Protein AF-A0A068VJS5-F1 (afdb_monomer_lite)

pLDDT: mean 71.8, std 18.39, range [28.33, 92.75]

InterPro domains:
  IPR001841 Zinc finger, RING-type [PS50089] (33-82)
  IPR001841 Zinc finger, RING-type [SM00184] (33-81)
  IPR013083 Zinc finger, RING/FYVE/PHD-type [G3DSA:3.30.40.10] (12-99)
  IPR018957 Zinc finger, C3HC4 RING-type [PF00097] (33-81)
  IPR033326 E3 ubiquitin-protein ligase BAH1 [PTHR46764] (15-91)

Radius of gyration: 15.08 Å; chains: 1; bounding box: 37×42×37 Å

Organism: Coffea canephora (NCBI:txid49390)

Foldseek 3Di:
DDDDPPDAWDWDDDVPAIWIDGPHDIDGDPCQAPVVSHRAQQWKAFPVRHIHHQCVLCVQLVHHVVCGLCPRDQCRADPPPRDGNRRNPIDRPPGPVVSVVVVD

Sequence (104 aa):
MLPALFNGCSLIFKDEKPSLSCDSVKLELDLTCSMCLDTAFDPVSLTCGHIFCYMRACKAGSVTIVDGLKAASPKEKCPLCREVNTWESSLSSPSYQSVLLLVM

Structure (mmCIF, N/CA/C/O backbone):
data_AF-A0A068VJS5-F1
#
_entry.id   AF-A0A068VJS5-F1
#
loop_
_atom_site.group_PDB
_atom_site.id
_atom_site.type_symbol
_atom_site.label_atom_id
_atom_site.label_alt_id
_atom_site.label_comp_id
_atom_site.label_asym_id
_atom_site.label_entity_id
_atom_site.label_seq_id
_atom_site.pdbx_PDB_ins_code
_atom_site.Cartn_x
_atom_site.Cartn_y
_atom_site.Cartn_z
_atom_site.occupancy
_atom_site.B_iso_or_equiv
_atom_site.auth_seq_id
_atom_site.auth_comp_id
_atom_site.auth_asym_id
_atom_site.auth_atom_id
_atom_site.pdbx_PDB_model_num
ATOM 1 N N . MET A 1 1 ? 7.366 -16.360 22.398 1.00 33.97 1 MET A N 1
ATOM 2 C CA . MET A 1 1 ? 7.921 -15.236 21.617 1.00 33.97 1 MET A CA 1
ATOM 3 C C . MET A 1 1 ? 8.604 -15.862 20.411 1.00 33.97 1 MET A C 1
ATOM 5 O O . MET A 1 1 ? 9.682 -16.415 20.567 1.00 33.97 1 MET A O 1
ATOM 9 N N . LEU A 1 2 ? 7.890 -15.987 19.288 1.00 28.33 2 LEU A N 1
ATOM 10 C CA . LEU A 1 2 ? 8.388 -16.706 18.109 1.00 28.33 2 LEU A CA 1
ATOM 11 C C . LEU A 1 2 ? 9.407 -15.819 17.368 1.00 28.33 2 LEU A C 1
ATOM 13 O O . LEU A 1 2 ? 9.083 -14.655 17.122 1.00 28.33 2 LEU A O 1
ATOM 17 N N . PRO A 1 3 ? 10.617 -16.318 17.052 1.00 35.69 3 PRO A N 1
ATOM 18 C CA . PRO A 1 3 ? 11.610 -15.564 16.299 1.00 35.69 3 PRO A CA 1
ATOM 19 C C . PRO A 1 3 ? 11.153 -15.392 14.850 1.00 35.69 3 PRO A C 1
ATOM 21 O O . PRO A 1 3 ? 10.442 -16.238 14.308 1.00 35.69 3 PRO A O 1
ATOM 24 N N . ALA A 1 4 ? 11.579 -14.291 14.236 1.00 39.72 4 ALA A N 1
ATOM 25 C CA . ALA A 1 4 ? 11.379 -13.994 12.828 1.00 39.72 4 ALA A CA 1
ATOM 26 C C . ALA A 1 4 ? 11.758 -15.200 11.949 1.00 39.72 4 ALA A C 1
ATOM 28 O O . ALA A 1 4 ? 12.904 -15.649 11.947 1.00 39.72 4 ALA A O 1
ATOM 29 N N . LEU A 1 5 ? 10.787 -15.725 11.204 1.00 44.72 5 LEU A N 1
ATOM 30 C CA . LEU A 1 5 ? 11.021 -16.748 10.192 1.00 44.72 5 LEU A CA 1
ATOM 31 C C . LEU A 1 5 ? 11.698 -16.104 8.979 1.00 44.72 5 LEU A C 1
ATOM 33 O O . LEU A 1 5 ? 11.028 -15.676 8.051 1.00 44.72 5 LEU A O 1
ATOM 37 N N . PHE A 1 6 ? 13.025 -16.051 8.991 1.00 50.34 6 PHE A N 1
ATOM 38 C CA . PHE A 1 6 ? 13.842 -16.025 7.777 1.00 50.34 6 PHE A CA 1
ATOM 39 C C . PHE A 1 6 ? 15.073 -16.900 8.018 1.00 50.34 6 PHE A C 1
ATOM 41 O O . PHE A 1 6 ? 16.192 -16.427 8.161 1.00 50.34 6 PHE A O 1
ATOM 48 N N . ASN A 1 7 ? 14.847 -18.208 8.130 1.00 54.00 7 ASN A N 1
ATOM 49 C CA . ASN A 1 7 ? 15.905 -19.201 8.284 1.00 54.00 7 ASN A CA 1
ATOM 50 C C . ASN A 1 7 ? 15.608 -20.344 7.300 1.00 54.00 7 ASN A C 1
ATOM 52 O O . ASN A 1 7 ? 14.906 -21.282 7.654 1.00 54.00 7 ASN A O 1
ATOM 56 N N . GLY A 1 8 ? 16.069 -20.210 6.050 1.00 57.69 8 GLY A N 1
ATOM 57 C CA . GLY A 1 8 ? 15.965 -21.261 5.018 1.00 57.69 8 GLY A CA 1
ATOM 58 C C . GLY A 1 8 ? 15.008 -20.987 3.852 1.00 57.69 8 GLY A C 1
ATOM 59 O O . GLY A 1 8 ? 14.925 -21.793 2.929 1.00 57.69 8 GLY A O 1
ATOM 60 N N . CYS A 1 9 ? 14.306 -19.852 3.846 1.00 65.06 9 CYS A N 1
ATOM 61 C CA . CYS A 1 9 ? 13.318 -19.576 2.811 1.00 65.06 9 CYS A CA 1
ATOM 62 C C . CYS A 1 9 ? 13.879 -18.700 1.674 1.00 65.06 9 CYS A C 1
ATOM 64 O O . CYS A 1 9 ? 14.363 -17.597 1.921 1.00 65.06 9 CYS A O 1
ATOM 66 N N . SER A 1 10 ? 13.775 -19.160 0.425 1.00 63.03 10 SER A N 1
ATOM 67 C CA . SER A 1 10 ? 14.183 -18.419 -0.775 1.00 63.03 10 SER A CA 1
ATOM 68 C C . SER A 1 10 ? 12.971 -17.909 -1.553 1.00 63.03 10 SER A C 1
ATOM 70 O O . SER A 1 10 ? 12.045 -18.665 -1.855 1.00 63.03 10 SER A O 1
ATOM 72 N N . LEU A 1 11 ? 12.991 -16.624 -1.911 1.00 63.22 11 LEU A N 1
ATOM 73 C CA . LEU A 1 11 ? 12.034 -16.025 -2.839 1.00 63.22 11 LEU A CA 1
ATOM 74 C C . LEU A 1 11 ? 12.456 -16.316 -4.282 1.00 63.22 11 LEU A C 1
ATOM 76 O O . LEU A 1 11 ? 13.577 -16.019 -4.685 1.00 63.22 11 LEU A O 1
ATOM 80 N N . ILE A 1 12 ? 11.545 -16.887 -5.061 1.00 66.44 12 ILE A N 1
ATOM 81 C CA . ILE A 1 12 ? 11.742 -17.267 -6.455 1.00 66.44 12 ILE A CA 1
ATOM 82 C C . ILE A 1 12 ? 10.747 -16.483 -7.308 1.00 66.44 12 ILE A C 1
ATOM 84 O O . ILE A 1 12 ? 9.533 -16.681 -7.215 1.00 66.44 12 ILE A O 1
ATOM 88 N N . PHE A 1 13 ? 11.279 -15.629 -8.177 1.00 60.88 13 PHE A N 1
ATOM 89 C CA . PHE A 1 13 ? 10.528 -14.957 -9.230 1.00 60.88 13 PHE A CA 1
ATOM 90 C C . PHE A 1 13 ? 10.624 -15.817 -10.489 1.00 60.88 13 PHE A C 1
ATOM 92 O O . PHE A 1 13 ? 11.622 -15.775 -11.204 1.00 60.88 13 PHE A O 1
ATOM 99 N N . LYS A 1 14 ? 9.623 -16.669 -10.719 1.00 56.53 14 LYS A N 1
ATOM 100 C CA . LYS A 1 14 ? 9.398 -17.239 -12.052 1.00 56.53 14 LYS A CA 1
ATOM 101 C C . LYS A 1 14 ? 8.468 -16.282 -12.796 1.00 56.53 14 LYS A C 1
ATOM 103 O O . LYS A 1 14 ? 7.724 -15.552 -12.146 1.00 56.53 14 LYS A O 1
ATOM 108 N N . ASP A 1 15 ? 8.533 -16.287 -14.125 1.00 58.66 15 ASP A N 1
ATOM 109 C CA . ASP A 1 15 ? 7.756 -15.422 -15.040 1.00 58.66 15 ASP A CA 1
ATOM 110 C C . ASP A 1 15 ? 6.241 -15.403 -14.725 1.00 58.66 15 ASP A C 1
ATOM 112 O O . ASP A 1 15 ? 5.526 -14.464 -15.053 1.00 58.66 15 ASP A O 1
ATOM 116 N N . GLU A 1 16 ? 5.774 -16.409 -13.981 1.00 60.91 16 GLU A N 1
ATOM 117 C CA . GLU A 1 16 ? 4.441 -16.517 -13.413 1.00 60.91 16 GLU A CA 1
ATOM 118 C C . GLU A 1 16 ? 4.527 -16.583 -11.874 1.00 60.91 16 GLU A C 1
ATOM 120 O O . GLU A 1 16 ? 4.926 -17.604 -11.310 1.00 60.91 16 GLU A O 1
ATOM 125 N N . LYS A 1 17 ? 4.119 -15.486 -11.216 1.00 61.75 17 LYS A N 1
ATOM 126 C CA . LYS A 1 17 ? 3.854 -15.314 -9.770 1.00 61.75 17 LYS A CA 1
ATOM 127 C C . LYS A 1 17 ? 5.045 -15.568 -8.808 1.00 61.75 17 LYS A C 1
ATOM 129 O O . LYS A 1 17 ? 5.631 -16.651 -8.782 1.00 61.75 17 LYS A O 1
ATOM 134 N N . PRO A 1 18 ? 5.394 -14.609 -7.925 1.00 64.88 18 PRO A N 1
ATOM 135 C CA . PRO A 1 18 ? 6.460 -14.812 -6.946 1.00 64.88 18 PRO A CA 1
ATOM 136 C C . PRO A 1 18 ? 6.099 -15.942 -5.976 1.00 64.88 18 PRO A C 1
ATOM 138 O O . PRO A 1 18 ? 4.983 -16.023 -5.464 1.00 64.88 18 PRO A O 1
ATOM 141 N N . SER A 1 19 ? 7.059 -16.821 -5.705 1.00 66.12 19 SER A N 1
ATOM 142 C CA . SER A 1 19 ? 6.879 -17.942 -4.783 1.00 66.12 19 SER A CA 1
ATOM 143 C C . SER A 1 19 ? 7.972 -17.960 -3.726 1.00 66.12 19 SER A C 1
ATOM 145 O O . SER A 1 19 ? 9.116 -17.614 -3.995 1.00 66.12 19 SER A O 1
ATOM 147 N N . LEU A 1 20 ? 7.613 -18.339 -2.508 1.00 67.44 20 LEU A N 1
ATOM 148 C CA . LEU A 1 20 ? 8.509 -18.420 -1.363 1.00 67.44 20 LEU A CA 1
ATOM 149 C C . LEU A 1 20 ? 8.682 -19.906 -1.039 1.00 67.44 20 LEU A C 1
ATOM 151 O O . LEU A 1 20 ? 7.712 -20.590 -0.715 1.00 67.44 20 LEU A O 1
ATOM 155 N N . SER A 1 21 ? 9.894 -20.425 -1.217 1.00 65.25 21 SER A N 1
ATOM 156 C CA . SER A 1 21 ? 10.230 -21.840 -1.038 1.00 65.25 21 SER A CA 1
ATOM 157 C C . SER A 1 21 ? 11.036 -22.015 0.241 1.00 65.25 21 SER A C 1
ATOM 159 O O . SER A 1 21 ? 12.102 -21.420 0.359 1.00 65.25 21 SER A O 1
ATOM 161 N N . CYS A 1 22 ? 10.557 -22.828 1.179 1.00 65.25 22 CYS A N 1
ATOM 162 C CA . CYS A 1 22 ? 11.231 -23.085 2.453 1.00 65.25 22 CYS A CA 1
ATOM 163 C C . CYS A 1 22 ? 11.145 -24.570 2.799 1.00 65.25 22 CYS A C 1
ATOM 165 O O . CYS A 1 22 ? 10.029 -25.057 2.926 1.00 65.25 22 CYS A O 1
ATOM 167 N N . ASP A 1 23 ? 12.275 -25.281 2.895 1.00 63.78 23 ASP A N 1
ATOM 168 C CA . ASP A 1 23 ? 12.408 -26.672 3.380 1.00 63.78 23 ASP A CA 1
ATOM 169 C C . ASP A 1 23 ? 11.174 -27.589 3.162 1.00 63.78 23 ASP A C 1
ATOM 171 O O . ASP A 1 23 ? 10.740 -28.293 4.074 1.00 63.78 23 ASP A O 1
ATOM 175 N N . SER A 1 24 ? 10.625 -27.615 1.932 1.00 62.91 24 SER A N 1
ATOM 176 C CA . SER A 1 24 ? 9.451 -28.393 1.443 1.00 62.91 24 SER A CA 1
ATOM 177 C C . SER A 1 24 ? 8.074 -27.699 1.385 1.00 62.91 24 SER A C 1
ATOM 179 O O . SER A 1 24 ? 7.119 -28.300 0.895 1.00 62.91 24 SER A O 1
ATOM 181 N N . VAL A 1 25 ? 7.945 -26.437 1.794 1.00 64.25 25 VAL A N 1
ATOM 182 C CA . VAL A 1 25 ? 6.733 -25.615 1.637 1.00 64.25 25 VAL A CA 1
ATOM 183 C C . VAL A 1 25 ? 6.956 -24.578 0.537 1.00 64.25 25 VAL A C 1
ATOM 185 O O . VAL A 1 25 ? 7.827 -23.715 0.649 1.00 64.25 25 VAL A O 1
ATOM 188 N N . LYS A 1 26 ? 6.150 -24.648 -0.528 1.00 64.38 26 LYS A N 1
ATOM 189 C CA . LYS A 1 26 ? 6.049 -23.600 -1.552 1.00 64.38 26 LYS A CA 1
ATOM 190 C C . LYS A 1 26 ? 4.814 -22.757 -1.245 1.00 64.38 26 LYS A C 1
ATOM 192 O O . LYS A 1 26 ? 3.694 -23.243 -1.375 1.00 64.38 26 LYS A O 1
ATOM 197 N N . LEU A 1 27 ? 5.012 -21.506 -0.845 1.00 63.19 27 LEU A N 1
ATOM 198 C CA . LEU A 1 27 ? 3.941 -20.518 -0.732 1.00 63.19 27 LEU A CA 1
ATOM 199 C C . LEU A 1 27 ? 3.898 -19.696 -2.017 1.00 63.19 27 LEU A C 1
ATOM 201 O O . LEU A 1 27 ? 4.912 -19.147 -2.443 1.00 63.19 27 LEU A O 1
ATOM 205 N N . GLU A 1 28 ? 2.732 -19.612 -2.646 1.00 62.75 28 GLU A N 1
ATOM 206 C CA . GLU A 1 28 ? 2.524 -18.745 -3.805 1.00 62.75 28 GLU A CA 1
ATOM 207 C C . GLU A 1 28 ? 2.038 -17.386 -3.316 1.00 62.75 28 GLU A C 1
ATOM 209 O O . GLU A 1 28 ? 0.962 -17.280 -2.728 1.00 62.75 28 GLU A O 1
ATOM 214 N N . LEU A 1 29 ? 2.847 -16.349 -3.523 1.00 66.00 29 LEU A N 1
ATOM 215 C CA . LEU A 1 29 ? 2.530 -15.010 -3.058 1.00 66.00 29 LEU A CA 1
ATOM 216 C C . LEU A 1 29 ? 1.728 -14.285 -4.135 1.00 66.00 29 LEU A C 1
ATOM 218 O O . LEU A 1 29 ? 2.190 -14.093 -5.259 1.00 66.00 29 LEU A O 1
ATOM 222 N N . ASP A 1 30 ? 0.505 -13.888 -3.799 1.00 69.25 30 ASP A N 1
ATOM 223 C CA . ASP A 1 30 ? -0.307 -13.064 -4.684 1.00 69.25 30 ASP A CA 1
ATOM 224 C C . ASP A 1 30 ? 0.037 -11.588 -4.482 1.00 69.25 30 ASP A C 1
ATOM 226 O O . ASP A 1 30 ? -0.463 -10.933 -3.573 1.00 69.25 30 ASP A O 1
ATOM 230 N N . LEU A 1 31 ? 0.945 -11.081 -5.318 1.00 74.12 31 LEU A N 1
ATOM 231 C CA . LEU A 1 31 ? 1.260 -9.654 -5.393 1.00 74.12 31 LEU A CA 1
ATOM 232 C C . LEU A 1 31 ? 0.394 -8.941 -6.439 1.00 74.12 31 LEU A C 1
ATOM 234 O O . LEU A 1 31 ? 0.833 -7.953 -7.017 1.00 74.12 31 LEU A O 1
ATOM 238 N N . THR A 1 32 ? -0.813 -9.425 -6.731 1.00 82.50 32 THR A N 1
ATOM 239 C CA . THR A 1 32 ? -1.694 -8.772 -7.704 1.00 82.50 32 THR A CA 1
ATOM 240 C C . THR A 1 32 ? -2.258 -7.491 -7.108 1.00 82.50 32 THR A C 1
ATOM 242 O O . THR A 1 32 ? -2.875 -7.488 -6.044 1.00 82.50 32 THR A O 1
ATOM 245 N N . CYS A 1 33 ? -2.101 -6.375 -7.815 1.00 83.12 33 CYS A N 1
ATOM 246 C CA . CYS A 1 33 ? -2.781 -5.144 -7.442 1.00 83.12 33 CYS A CA 1
ATOM 247 C C . CYS A 1 33 ? -4.259 -5.264 -7.816 1.00 83.12 33 CYS A C 1
ATOM 249 O O . CYS A 1 33 ? -4.595 -5.280 -9.000 1.00 83.12 33 CYS A O 1
ATOM 251 N N . SER A 1 34 ? -5.169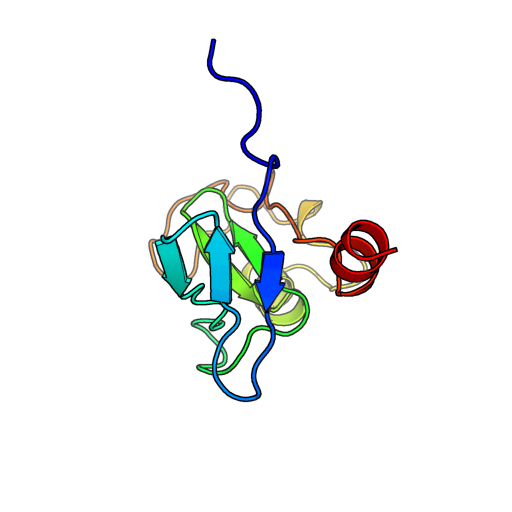 -5.253 -6.841 1.00 81.00 34 SER A N 1
ATOM 252 C CA . SER A 1 34 ? -6.607 -5.430 -7.115 1.00 81.00 34 SER A CA 1
ATOM 253 C C . SER A 1 34 ? -7.248 -4.281 -7.909 1.00 81.00 34 SER A C 1
ATOM 255 O O . SER A 1 34 ? -8.386 -4.396 -8.350 1.00 81.00 34 SER A O 1
ATOM 257 N N . MET A 1 35 ? -6.538 -3.162 -8.095 1.00 85.69 35 MET A N 1
ATOM 258 C CA . MET A 1 35 ? -6.969 -2.057 -8.963 1.00 85.69 35 MET A CA 1
ATOM 259 C C . MET A 1 35 ? -6.416 -2.154 -10.390 1.00 85.69 35 MET 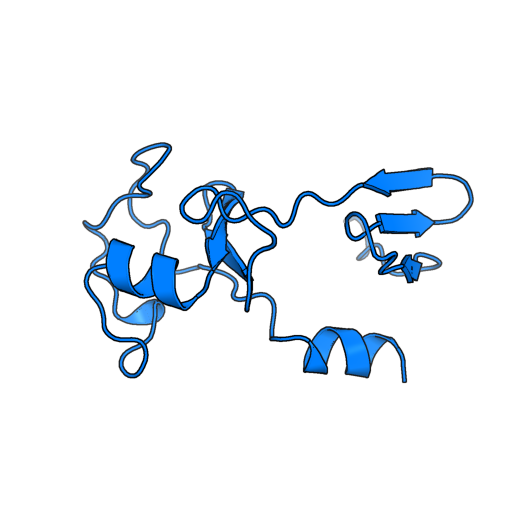A C 1
ATOM 261 O O . MET A 1 35 ? -7.014 -1.588 -11.301 1.00 85.69 35 MET A O 1
ATOM 265 N N . CYS A 1 36 ? -5.264 -2.803 -10.586 1.00 86.69 36 CYS A N 1
ATOM 266 C CA . CYS A 1 36 ? -4.668 -3.004 -11.911 1.00 86.69 36 CYS A CA 1
ATOM 267 C C . CYS A 1 36 ? -5.048 -4.358 -12.517 1.00 86.69 36 CYS A C 1
ATOM 269 O O . CYS A 1 36 ? -5.011 -4.483 -13.734 1.00 86.69 36 CYS A O 1
ATOM 271 N N . LEU A 1 37 ? -5.414 -5.332 -11.675 1.00 86.31 37 LEU A N 1
ATOM 272 C CA . LEU A 1 37 ? -5.631 -6.738 -12.034 1.00 86.31 37 LEU A CA 1
ATOM 273 C C . LEU A 1 37 ? -4.404 -7.379 -12.705 1.00 86.31 37 LEU A C 1
ATOM 275 O O . LEU A 1 37 ? -4.533 -8.293 -13.509 1.00 86.31 37 LEU A O 1
ATOM 279 N N . ASP A 1 38 ? -3.222 -6.882 -12.346 1.00 84.81 38 ASP A N 1
ATOM 280 C CA . ASP A 1 38 ? -1.913 -7.319 -12.825 1.00 84.81 38 ASP A CA 1
ATOM 281 C C . ASP A 1 38 ? -0.927 -7.289 -11.644 1.00 84.81 38 ASP A C 1
ATOM 283 O O . ASP A 1 38 ? -1.239 -6.760 -10.564 1.00 84.81 38 ASP A O 1
ATOM 287 N N . THR A 1 39 ? 0.262 -7.842 -11.846 1.00 79.75 39 THR A N 1
ATOM 288 C CA . THR A 1 39 ? 1.378 -7.832 -10.901 1.00 79.75 39 THR A CA 1
ATOM 289 C C . THR A 1 39 ? 1.623 -6.412 -10.389 1.00 79.75 39 THR A C 1
ATOM 291 O O . THR A 1 39 ? 1.812 -5.468 -11.160 1.00 79.75 39 THR A O 1
ATOM 294 N N . ALA A 1 40 ? 1.587 -6.232 -9.068 1.00 81.56 40 ALA A N 1
ATOM 295 C CA . ALA A 1 40 ? 1.749 -4.927 -8.451 1.00 81.56 40 ALA A CA 1
ATOM 296 C C . ALA A 1 40 ? 3.175 -4.411 -8.658 1.00 81.56 40 ALA A C 1
ATOM 298 O O . ALA A 1 40 ? 4.145 -4.983 -8.164 1.00 81.56 40 ALA A O 1
ATOM 299 N N . PHE A 1 41 ? 3.286 -3.283 -9.351 1.00 82.81 41 PHE A N 1
ATOM 300 C CA . PHE A 1 41 ? 4.520 -2.518 -9.413 1.00 82.81 41 PHE A CA 1
ATOM 301 C C . PHE A 1 41 ? 4.659 -1.670 -8.149 1.00 82.81 41 PHE A C 1
ATOM 303 O O . PHE A 1 41 ? 3.774 -0.859 -7.859 1.00 82.81 41 PHE A O 1
ATOM 310 N N . ASP A 1 42 ? 5.763 -1.865 -7.428 1.00 82.00 42 ASP A N 1
ATOM 311 C CA . ASP A 1 42 ? 6.027 -1.249 -6.123 1.00 82.00 42 ASP A CA 1
ATOM 312 C C . ASP A 1 42 ? 4.862 -1.491 -5.140 1.00 82.00 42 ASP A C 1
ATOM 314 O O . ASP A 1 42 ? 4.042 -0.596 -4.896 1.00 82.00 42 ASP A O 1
ATOM 318 N N . PRO A 1 43 ? 4.692 -2.743 -4.664 1.00 81.81 43 PRO A N 1
ATOM 319 C CA . PRO A 1 43 ? 3.536 -3.104 -3.865 1.00 81.81 43 PRO A CA 1
ATOM 320 C C . PRO A 1 43 ? 3.504 -2.340 -2.540 1.00 81.81 43 PRO A C 1
ATOM 322 O O . PRO A 1 43 ? 4.493 -2.204 -1.819 1.00 81.81 43 PRO A O 1
ATOM 325 N N . VAL A 1 44 ? 2.308 -1.907 -2.172 1.00 84.62 44 VAL A N 1
ATOM 326 C CA . VAL A 1 44 ? 1.997 -1.397 -0.845 1.00 84.62 44 VAL A CA 1
ATOM 327 C C . VAL A 1 44 ? 0.932 -2.284 -0.245 1.00 84.62 44 VAL A C 1
ATOM 329 O O . VAL A 1 44 ? -0.124 -2.486 -0.845 1.00 84.62 44 VAL A O 1
ATOM 332 N N . SER A 1 45 ? 1.204 -2.773 0.959 1.00 85.75 45 SER A N 1
ATOM 333 C CA . SER A 1 45 ? 0.205 -3.439 1.784 1.00 85.75 45 SER A CA 1
ATOM 334 C C . SER A 1 45 ? -0.423 -2.431 2.737 1.00 85.75 45 SER A C 1
ATOM 336 O O . SER A 1 45 ? 0.265 -1.694 3.450 1.00 85.75 45 SER A O 1
ATOM 338 N N . LEU A 1 46 ? -1.749 -2.376 2.727 1.00 85.12 46 LEU A N 1
ATOM 339 C CA . LEU A 1 46 ? -2.502 -1.662 3.747 1.00 85.12 46 LEU A CA 1
ATOM 340 C C . LEU A 1 46 ? -2.640 -2.532 4.994 1.00 85.12 46 LEU A C 1
ATOM 342 O O . LEU A 1 46 ? -2.540 -3.755 4.919 1.00 85.12 46 LEU A O 1
ATOM 346 N N . THR A 1 47 ? -2.942 -1.924 6.140 1.00 83.81 47 THR A N 1
ATOM 347 C CA . THR A 1 47 ? -3.132 -2.677 7.396 1.00 83.81 47 THR A CA 1
ATOM 348 C C . THR A 1 47 ? -4.306 -3.660 7.344 1.00 83.81 47 THR A C 1
ATOM 350 O O . THR A 1 47 ? -4.297 -4.657 8.057 1.00 83.81 47 THR A O 1
ATOM 353 N N . CYS A 1 48 ? -5.270 -3.430 6.447 1.00 86.00 48 CYS A N 1
ATOM 354 C CA . CYS A 1 48 ? -6.357 -4.363 6.142 1.00 86.00 48 CYS A CA 1
ATOM 355 C C . CYS A 1 48 ? -5.928 -5.574 5.285 1.00 86.00 48 CYS A C 1
ATOM 357 O O . CYS A 1 48 ? -6.764 -6.394 4.918 1.00 86.00 48 CYS A O 1
ATOM 359 N N . GLY A 1 49 ? -4.650 -5.671 4.901 1.00 79.75 49 GLY A N 1
ATOM 360 C CA . GLY A 1 49 ? -4.089 -6.775 4.116 1.00 79.75 49 GLY A CA 1
ATOM 361 C C . GLY A 1 49 ? -4.243 -6.647 2.598 1.00 79.75 49 GLY A C 1
ATOM 362 O O . GLY A 1 49 ? -3.656 -7.437 1.864 1.00 79.75 49 GLY A O 1
ATOM 363 N N . HIS A 1 50 ? -4.981 -5.652 2.098 1.00 87.06 50 HIS A N 1
ATOM 364 C CA . HIS A 1 50 ? -5.108 -5.427 0.657 1.00 87.06 50 HIS A CA 1
ATOM 365 C C . HIS A 1 50 ? -3.847 -4.795 0.059 1.00 87.06 50 HIS A C 1
ATOM 367 O O . HIS A 1 50 ? -3.279 -3.858 0.630 1.00 87.06 50 HIS A O 1
ATOM 373 N N . ILE A 1 51 ? -3.447 -5.298 -1.113 1.00 84.56 51 ILE A N 1
ATOM 374 C CA . ILE A 1 51 ? -2.226 -4.905 -1.819 1.00 84.56 51 ILE A CA 1
ATOM 375 C C . ILE A 1 51 ? -2.574 -4.088 -3.066 1.00 84.56 51 ILE A C 1
ATOM 377 O O . ILE A 1 51 ? -3.441 -4.454 -3.864 1.00 84.56 51 ILE A O 1
ATOM 381 N N . PHE A 1 52 ? -1.861 -2.981 -3.254 1.00 87.75 52 PHE A N 1
ATOM 382 C CA . PHE A 1 52 ? -1.994 -2.103 -4.415 1.00 87.75 52 PHE A CA 1
ATOM 383 C C . PHE A 1 52 ? -0.615 -1.684 -4.927 1.00 87.75 52 PHE A C 1
ATOM 385 O O . PHE A 1 52 ? 0.348 -1.670 -4.168 1.00 87.75 52 PHE A O 1
ATOM 392 N N . CYS A 1 53 ? -0.510 -1.270 -6.193 1.00 89.12 53 CYS A N 1
ATOM 393 C CA . CYS A 1 53 ? 0.669 -0.521 -6.642 1.00 89.12 53 CYS A CA 1
ATOM 394 C C . CYS A 1 53 ? 0.762 0.797 -5.866 1.00 89.12 53 CYS A C 1
ATOM 396 O O . CYS A 1 53 ? -0.273 1.441 -5.663 1.00 89.12 53 CYS A O 1
ATOM 398 N N . TYR A 1 54 ? 1.971 1.269 -5.559 1.00 88.50 54 TYR A N 1
ATOM 399 C CA . TYR A 1 54 ? 2.189 2.543 -4.864 1.00 88.50 54 TYR A CA 1
ATOM 400 C C . TYR A 1 54 ? 1.412 3.705 -5.499 1.00 88.50 54 TYR A C 1
ATOM 402 O O . TYR A 1 54 ? 0.651 4.402 -4.832 1.00 88.50 54 TYR A O 1
ATOM 410 N N . MET A 1 55 ? 1.476 3.847 -6.827 1.00 89.69 55 MET A N 1
ATOM 411 C CA . MET A 1 55 ? 0.734 4.892 -7.548 1.00 89.69 55 MET A CA 1
ATOM 412 C C . MET A 1 55 ? -0.789 4.787 -7.381 1.00 89.69 55 MET A C 1
ATOM 414 O O . MET A 1 55 ? -1.486 5.801 -7.297 1.00 89.69 55 MET A O 1
ATOM 418 N N . ARG A 1 56 ? -1.331 3.563 -7.366 1.00 92.75 56 ARG A N 1
ATOM 419 C CA . ARG A 1 56 ? -2.772 3.329 -7.187 1.00 92.75 56 ARG A CA 1
ATOM 420 C C . ARG A 1 56 ? -3.189 3.605 -5.749 1.00 92.75 56 ARG A C 1
ATOM 422 O O . ARG A 1 56 ? -4.239 4.208 -5.549 1.00 92.75 56 ARG A O 1
ATOM 429 N N . ALA A 1 57 ? -2.343 3.235 -4.793 1.00 90.62 57 ALA A N 1
ATOM 430 C CA . ALA A 1 57 ? -2.520 3.538 -3.385 1.00 90.62 57 ALA A CA 1
ATOM 431 C C . ALA A 1 57 ? -2.542 5.055 -3.145 1.00 90.62 57 ALA A C 1
ATOM 433 O O . ALA A 1 57 ? -3.503 5.547 -2.566 1.00 90.62 57 ALA A O 1
ATOM 434 N N . CYS A 1 58 ? -1.571 5.815 -3.669 1.00 91.06 58 CYS A N 1
ATOM 435 C CA . CYS A 1 58 ? -1.552 7.279 -3.554 1.00 91.06 58 CYS A CA 1
ATOM 436 C C . CYS A 1 58 ? -2.828 7.912 -4.120 1.00 91.06 58 CYS A C 1
ATOM 438 O O . CYS A 1 58 ? -3.468 8.722 -3.454 1.00 91.06 58 CYS A O 1
ATOM 440 N N . LYS A 1 59 ? -3.256 7.472 -5.313 1.00 91.69 59 LYS A N 1
ATOM 441 C CA . LYS A 1 59 ? -4.506 7.945 -5.923 1.00 91.69 59 LYS A CA 1
ATOM 442 C C . LYS A 1 59 ? -5.731 7.643 -5.050 1.00 91.69 59 LYS A C 1
ATOM 444 O O . LYS A 1 59 ? -6.621 8.479 -4.961 1.00 91.69 59 LYS A O 1
ATOM 449 N N . ALA A 1 60 ? -5.794 6.455 -4.450 1.00 91.19 60 ALA A N 1
ATOM 450 C CA . ALA A 1 60 ? -6.889 6.051 -3.571 1.00 91.19 60 ALA A CA 1
ATOM 451 C C . ALA A 1 60 ? -6.870 6.778 -2.216 1.00 91.19 60 ALA A C 1
ATOM 453 O O . ALA A 1 60 ? -7.929 7.044 -1.667 1.00 91.19 60 ALA A O 1
ATOM 454 N N . GLY A 1 61 ? -5.688 7.124 -1.706 1.00 91.06 61 GLY A N 1
ATOM 455 C CA . GLY A 1 61 ? -5.502 7.917 -0.492 1.00 91.06 61 GLY A CA 1
ATOM 456 C C . GLY A 1 61 ? -5.594 9.430 -0.709 1.00 91.06 61 GLY A C 1
ATOM 457 O O . GLY A 1 61 ? -5.206 10.179 0.184 1.00 91.06 61 GLY A O 1
ATOM 458 N N . SER A 1 62 ? -6.059 9.884 -1.879 1.00 92.50 62 SER A N 1
ATOM 459 C CA . SER A 1 62 ? -6.196 11.305 -2.236 1.00 92.50 62 SER A CA 1
ATOM 460 C C . SER A 1 62 ? -4.903 12.122 -2.070 1.00 92.50 62 SER A C 1
ATOM 462 O O . SER A 1 62 ? -4.951 13.309 -1.753 1.00 92.50 62 SER A O 1
ATOM 464 N N . VAL A 1 63 ? -3.744 11.498 -2.302 1.00 92.25 63 VAL A N 1
ATOM 465 C CA . VAL A 1 63 ? -2.417 12.124 -2.190 1.00 92.25 63 VAL A CA 1
ATOM 466 C C . VAL A 1 63 ? -1.613 11.964 -3.467 1.00 92.25 63 VAL A C 1
ATOM 468 O O . VAL A 1 63 ? -1.842 11.063 -4.280 1.00 92.25 63 VAL A O 1
ATOM 471 N N . THR A 1 64 ? -0.630 12.836 -3.652 1.00 91.75 64 THR A N 1
ATOM 472 C CA . THR A 1 64 ? 0.323 12.666 -4.741 1.00 91.75 64 THR A CA 1
ATOM 473 C C . THR A 1 64 ? 1.423 11.677 -4.351 1.00 91.75 64 THR A C 1
ATOM 475 O O . THR A 1 64 ? 1.678 11.402 -3.179 1.00 91.75 64 THR A O 1
ATOM 478 N N . ILE A 1 65 ? 2.108 11.139 -5.358 1.00 87.25 65 ILE A N 1
ATOM 479 C CA . ILE A 1 65 ? 3.269 10.252 -5.180 1.00 87.25 65 ILE A CA 1
ATOM 480 C C . ILE A 1 65 ? 4.388 10.970 -4.407 1.00 87.25 65 ILE A C 1
ATOM 482 O O . ILE A 1 65 ? 5.104 10.316 -3.651 1.00 87.25 65 ILE A O 1
ATOM 486 N N . VAL A 1 66 ? 4.513 12.295 -4.583 1.00 89.12 66 VAL A N 1
ATOM 487 C CA . VAL A 1 66 ? 5.539 13.115 -3.921 1.00 89.12 66 VAL A CA 1
ATOM 488 C C . VAL A 1 66 ? 5.218 13.390 -2.453 1.00 89.12 66 VAL A C 1
ATOM 490 O O . VAL A 1 66 ? 6.136 13.377 -1.640 1.00 89.12 66 VAL A O 1
ATOM 493 N N . ASP A 1 67 ? 3.941 13.567 -2.099 1.00 88.94 67 ASP A N 1
ATOM 494 C CA . ASP A 1 67 ? 3.509 13.679 -0.694 1.00 88.94 67 ASP A CA 1
ATOM 495 C C . ASP A 1 67 ? 3.643 12.332 0.030 1.00 88.94 67 ASP A C 1
ATOM 497 O O . ASP A 1 67 ? 3.968 12.254 1.216 1.00 88.94 67 ASP A O 1
ATOM 501 N N . GLY A 1 68 ? 3.403 11.256 -0.720 1.00 85.50 68 GLY A N 1
ATOM 502 C CA . GLY A 1 68 ? 3.473 9.885 -0.257 1.00 85.50 68 GLY A CA 1
ATOM 503 C C . GLY A 1 68 ? 2.281 9.457 0.592 1.00 85.50 68 GLY A C 1
ATOM 504 O O . GLY A 1 68 ? 1.481 10.254 1.078 1.00 85.50 68 GLY A O 1
ATOM 505 N N . LEU A 1 69 ? 2.143 8.143 0.770 1.00 86.69 69 LEU A N 1
ATOM 506 C CA . LEU A 1 69 ? 0.934 7.563 1.364 1.00 86.69 69 LEU A CA 1
ATOM 507 C C . LEU A 1 69 ? 0.725 7.932 2.840 1.00 86.69 69 LEU A C 1
ATOM 509 O O . LEU A 1 69 ? -0.406 7.980 3.311 1.00 86.69 69 LEU A O 1
ATOM 513 N N . LYS A 1 70 ? 1.806 8.273 3.549 1.00 85.56 70 LYS A N 1
ATOM 514 C CA . LYS A 1 70 ? 1.756 8.794 4.923 1.00 85.56 70 LYS A CA 1
ATOM 515 C C . LYS A 1 70 ? 1.004 10.123 5.044 1.00 85.56 70 LYS A C 1
ATOM 517 O O . LYS A 1 70 ? 0.555 10.445 6.138 1.00 85.56 70 LYS A O 1
ATOM 522 N N . ALA A 1 71 ? 0.875 10.885 3.957 1.00 89.62 71 ALA A N 1
ATOM 523 C CA . ALA A 1 71 ? 0.110 12.128 3.936 1.00 89.62 71 ALA A CA 1
ATOM 524 C C . ALA A 1 71 ? -1.403 11.902 3.746 1.00 89.62 71 ALA A C 1
ATOM 526 O O . ALA A 1 71 ? -2.173 12.863 3.802 1.00 89.62 71 ALA A O 1
ATOM 527 N N . ALA A 1 72 ? -1.844 10.660 3.499 1.00 89.50 72 ALA A N 1
ATOM 528 C CA . ALA A 1 72 ? -3.252 10.356 3.276 1.00 89.50 72 ALA A CA 1
ATOM 529 C C . ALA A 1 72 ? -4.083 10.681 4.520 1.00 89.50 72 ALA A C 1
ATOM 531 O O . ALA A 1 72 ? -3.670 10.442 5.657 1.00 89.50 72 ALA A O 1
ATOM 532 N N . SER A 1 73 ? -5.286 11.217 4.308 1.00 87.94 73 SER A N 1
ATOM 533 C CA . SER A 1 73 ? -6.176 11.518 5.426 1.00 87.94 73 SER A CA 1
ATOM 534 C C . SER A 1 73 ? -6.598 10.219 6.128 1.00 87.94 73 SER A C 1
ATOM 536 O O . SER A 1 73 ? -6.976 9.264 5.448 1.00 87.94 73 SER A O 1
ATOM 538 N N . PRO A 1 74 ? -6.668 10.178 7.472 1.00 83.50 74 PRO A N 1
ATOM 539 C CA . PRO A 1 74 ? -7.202 9.023 8.209 1.00 83.50 74 PRO A CA 1
ATOM 540 C C . PRO A 1 74 ? -8.653 8.667 7.824 1.00 83.50 74 PRO A 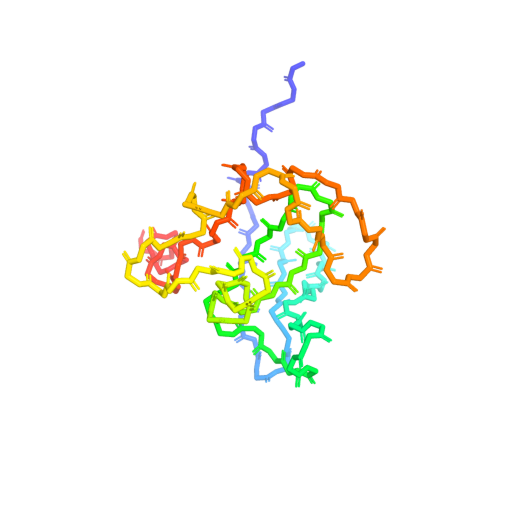C 1
ATOM 542 O O . PRO A 1 74 ? -9.118 7.547 8.037 1.00 83.50 74 PRO A O 1
ATOM 545 N N . LYS A 1 75 ? -9.379 9.619 7.220 1.00 86.00 75 LYS A N 1
ATOM 546 C CA . LYS A 1 75 ? -10.740 9.423 6.702 1.00 86.00 75 LYS A CA 1
ATOM 547 C C . LYS A 1 75 ? -10.790 8.621 5.401 1.00 86.00 75 LYS A C 1
ATOM 549 O O . LYS A 1 75 ? -11.858 8.098 5.081 1.00 86.00 75 LYS A O 1
ATOM 554 N N . GLU A 1 76 ? -9.687 8.552 4.659 1.00 89.06 76 GLU A N 1
ATOM 555 C CA . GLU A 1 76 ? -9.619 7.772 3.428 1.00 89.06 76 GLU A CA 1
ATOM 556 C C . GLU A 1 76 ? -9.728 6.287 3.749 1.00 89.06 76 GLU A C 1
ATOM 558 O O . GLU A 1 76 ? -9.148 5.779 4.711 1.00 89.06 76 GLU A O 1
ATOM 563 N N . LYS A 1 77 ? -10.489 5.575 2.923 1.00 90.31 77 LYS A N 1
ATOM 564 C CA . LYS A 1 77 ? -10.844 4.176 3.157 1.00 90.31 77 LYS A CA 1
ATOM 565 C C . LYS A 1 77 ? -10.199 3.281 2.123 1.00 90.31 77 LYS A C 1
ATOM 567 O O . LYS A 1 77 ? -10.086 3.668 0.963 1.00 90.31 77 LYS A O 1
ATOM 572 N N . CYS A 1 78 ? -9.865 2.055 2.512 1.00 90.88 78 CYS A N 1
ATOM 573 C CA . CYS A 1 78 ? -9.474 1.039 1.543 1.00 90.88 78 CYS A CA 1
ATOM 574 C C . CYS A 1 78 ? -10.562 0.902 0.448 1.00 90.88 78 CYS A C 1
ATOM 576 O O . CYS A 1 78 ? -11.731 0.696 0.791 1.00 90.88 78 CYS A O 1
ATOM 578 N N . PRO A 1 79 ? -10.218 0.953 -0.855 1.00 90.00 79 PRO A N 1
ATOM 579 C CA . PRO A 1 79 ? -11.196 0.824 -1.939 1.00 90.00 79 PRO A CA 1
ATOM 580 C C . PRO A 1 79 ? -11.947 -0.515 -1.968 1.00 90.00 79 PRO A C 1
ATOM 582 O O . PRO A 1 79 ? -13.009 -0.598 -2.579 1.00 90.00 79 PRO A O 1
ATOM 585 N N . LEU A 1 80 ? -11.403 -1.553 -1.321 1.00 90.25 80 LEU A N 1
ATOM 586 C CA . LEU A 1 80 ? -11.948 -2.912 -1.338 1.00 90.25 80 LEU A CA 1
ATOM 587 C C . LEU A 1 80 ? -12.819 -3.202 -0.113 1.00 90.25 80 LEU A C 1
ATOM 589 O O . LEU A 1 80 ? -14.005 -3.483 -0.261 1.00 90.25 80 LEU A O 1
ATOM 593 N N . CYS A 1 81 ? -12.265 -3.093 1.098 1.00 92.31 81 CYS A N 1
ATOM 594 C CA . CYS A 1 81 ? -12.991 -3.426 2.332 1.00 92.31 81 CYS A CA 1
ATOM 595 C C . CYS A 1 81 ? -13.579 -2.224 3.073 1.00 92.31 81 CYS A C 1
ATOM 597 O O . CYS A 1 81 ? -14.339 -2.404 4.020 1.00 92.31 81 CYS A O 1
ATOM 599 N N . ARG A 1 82 ? -13.257 -0.996 2.649 1.00 90.31 82 ARG A N 1
ATOM 600 C CA . ARG A 1 82 ? -13.722 0.257 3.264 1.00 90.31 82 ARG A CA 1
ATOM 601 C C . ARG A 1 82 ? -13.275 0.482 4.713 1.00 90.31 82 ARG A C 1
ATOM 603 O O . ARG A 1 82 ? -13.806 1.382 5.369 1.00 90.31 82 ARG A O 1
ATOM 610 N N . GLU A 1 83 ? -12.299 -0.283 5.195 1.00 88.69 83 GLU A N 1
ATOM 611 C CA . GLU A 1 83 ? -11.646 -0.013 6.475 1.00 88.69 83 GLU A CA 1
ATOM 612 C C . GLU A 1 83 ? -10.971 1.365 6.457 1.00 88.69 83 GLU A C 1
ATOM 614 O O . GLU A 1 83 ? -10.452 1.809 5.429 1.00 88.69 83 GLU A O 1
ATOM 619 N N . VAL A 1 84 ? -11.035 2.055 7.596 1.00 84.88 84 VAL A N 1
ATOM 620 C CA . VAL A 1 84 ? -10.468 3.395 7.819 1.00 84.88 84 VAL A CA 1
ATOM 621 C C . VAL A 1 84 ? -9.064 3.294 8.409 1.00 84.88 84 VAL A C 1
ATOM 623 O O . VAL A 1 84 ? -8.705 2.264 8.973 1.00 84.88 84 VAL A O 1
ATOM 626 N N . ASN A 1 85 ? -8.286 4.378 8.331 1.00 73.69 85 ASN A N 1
ATOM 627 C CA . ASN A 1 85 ? -6.931 4.466 8.896 1.00 73.69 85 ASN A CA 1
ATOM 628 C C . ASN A 1 85 ? -5.939 3.425 8.347 1.00 73.69 85 ASN A C 1
ATOM 630 O O . ASN A 1 85 ? -4.901 3.169 8.951 1.00 73.69 85 ASN A O 1
ATOM 634 N N . THR A 1 86 ? -6.219 2.829 7.187 1.00 76.62 86 THR A N 1
ATOM 635 C CA . THR A 1 86 ? -5.376 1.752 6.652 1.00 76.62 86 THR A CA 1
ATOM 636 C C . THR A 1 86 ? -4.091 2.238 5.976 1.00 76.62 86 THR A C 1
ATOM 638 O O . THR A 1 86 ? -3.243 1.427 5.606 1.00 76.62 86 THR A O 1
ATOM 641 N N . TRP A 1 87 ? -3.965 3.555 5.793 1.00 79.19 87 TRP A N 1
ATOM 642 C CA . TRP A 1 87 ? -2.884 4.226 5.063 1.00 79.19 87 TRP A CA 1
ATOM 643 C C . TRP A 1 87 ? -1.744 4.712 5.969 1.00 79.19 87 TRP A C 1
ATOM 645 O O . TRP A 1 87 ? -0.604 4.786 5.528 1.00 79.19 87 TRP A O 1
ATOM 655 N N . GLU A 1 88 ? -2.029 5.007 7.243 1.00 68.00 88 GLU A N 1
ATOM 656 C CA . GLU A 1 88 ? -1.061 5.586 8.193 1.00 68.00 88 GLU A CA 1
ATOM 657 C C . GLU A 1 88 ? 0.135 4.652 8.446 1.00 68.00 88 GLU A C 1
ATOM 659 O O . GLU A 1 88 ? 1.288 5.081 8.554 1.00 68.00 88 GLU A O 1
ATOM 664 N N . SER A 1 89 ? -0.154 3.353 8.496 1.00 63.00 89 SER A N 1
ATOM 665 C CA . SER A 1 89 ? 0.808 2.284 8.768 1.00 63.00 89 SER A CA 1
ATOM 666 C C . SER A 1 89 ? 1.027 1.389 7.550 1.00 63.00 89 SER A C 1
ATOM 668 O O . SER A 1 89 ? 1.433 0.237 7.698 1.00 63.00 89 SER A O 1
ATOM 670 N N . SER A 1 90 ? 0.736 1.890 6.344 1.00 64.50 90 SER A N 1
ATOM 671 C CA . SER A 1 90 ? 0.966 1.116 5.132 1.00 64.50 90 SER A CA 1
ATOM 672 C C . SER A 1 90 ? 2.445 0.769 5.021 1.00 64.50 90 SER A C 1
ATOM 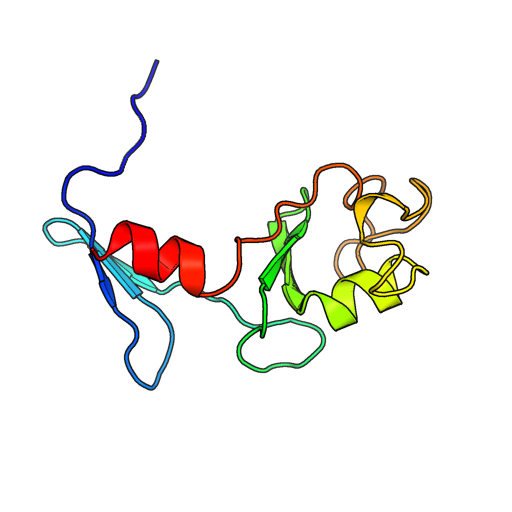674 O O . SER A 1 90 ? 3.305 1.657 5.024 1.00 64.50 90 SER A O 1
ATOM 676 N N . LEU A 1 91 ? 2.734 -0.518 4.900 1.00 63.81 91 LEU A N 1
ATOM 677 C CA . LEU A 1 91 ? 4.075 -0.978 4.611 1.00 63.81 91 LEU A CA 1
ATOM 678 C C . LEU A 1 91 ? 4.194 -0.987 3.093 1.00 63.81 91 LEU A C 1
ATOM 680 O O . LEU A 1 91 ? 3.642 -1.860 2.415 1.00 63.81 91 LEU A O 1
ATOM 684 N N . SER A 1 92 ? 4.894 0.013 2.556 1.00 59.41 92 SER A N 1
ATOM 685 C CA . SER A 1 92 ? 5.523 -0.154 1.253 1.00 59.41 92 SER A CA 1
ATOM 686 C C . SER A 1 92 ? 6.461 -1.342 1.401 1.00 59.41 92 SER A C 1
ATOM 688 O O . SER A 1 92 ? 7.362 -1.287 2.243 1.00 59.41 92 SER A O 1
ATOM 690 N N . SER A 1 93 ? 6.255 -2.416 0.637 1.00 49.16 93 SER A N 1
ATOM 691 C CA . SER A 1 93 ? 7.361 -3.349 0.455 1.00 49.16 93 SER A CA 1
ATOM 692 C C . SER A 1 93 ? 8.430 -2.523 -0.245 1.00 49.16 93 SER A C 1
ATOM 694 O O . SER A 1 93 ? 8.131 -2.018 -1.328 1.00 49.16 93 SER A O 1
ATOM 696 N N . PRO A 1 94 ? 9.594 -2.261 0.375 1.00 43.41 94 PRO A N 1
ATOM 697 C CA . PRO A 1 94 ? 10.612 -1.480 -0.290 1.00 43.41 94 PRO A CA 1
ATOM 698 C C . PRO A 1 94 ? 10.910 -2.187 -1.606 1.00 43.41 94 PRO A C 1
ATOM 700 O O . PRO A 1 94 ? 11.261 -3.370 -1.628 1.00 43.41 94 PRO A O 1
ATOM 703 N N . SER A 1 95 ? 10.601 -1.454 -2.673 1.00 43.28 95 SER A N 1
ATOM 704 C CA . SER A 1 95 ? 10.934 -1.690 -4.065 1.00 43.28 95 SER A CA 1
ATOM 705 C C . SER A 1 95 ? 12.075 -2.686 -4.221 1.00 43.28 95 SER A C 1
ATOM 707 O O . SER A 1 95 ? 13.069 -2.579 -3.510 1.00 43.28 95 SER A O 1
ATOM 709 N N . TYR A 1 96 ? 11.907 -3.637 -5.146 1.00 44.25 96 TYR A N 1
ATOM 710 C CA . TYR A 1 96 ? 12.874 -4.567 -5.759 1.00 44.25 96 TYR A CA 1
ATOM 711 C C . TYR A 1 96 ? 14.335 -4.580 -5.233 1.00 44.25 96 TYR A C 1
ATOM 713 O O . TYR A 1 96 ? 14.883 -5.653 -5.015 1.00 44.25 96 TYR A O 1
ATOM 721 N N . GLN A 1 97 ? 14.955 -3.428 -4.981 1.00 35.19 97 GLN A N 1
ATOM 722 C CA . GLN A 1 97 ? 16.212 -3.220 -4.262 1.00 35.19 97 GLN A CA 1
ATOM 723 C C . GLN A 1 97 ? 16.319 -3.852 -2.860 1.00 35.19 97 GLN A C 1
ATOM 725 O O . GLN A 1 97 ? 17.385 -4.360 -2.532 1.00 35.19 97 GLN A O 1
ATOM 730 N N . SER A 1 98 ? 15.278 -3.855 -2.020 1.00 37.84 98 SER A N 1
ATOM 731 C CA . SER A 1 98 ? 15.366 -4.518 -0.701 1.00 37.84 98 SER A CA 1
ATOM 732 C C . SER A 1 98 ? 15.188 -6.028 -0.783 1.00 37.84 98 SER A C 1
ATOM 734 O O . SER A 1 98 ? 15.717 -6.746 0.060 1.00 37.84 98 SER A O 1
ATOM 736 N N . VAL A 1 99 ? 14.505 -6.515 -1.821 1.00 42.81 99 VAL A N 1
ATOM 737 C CA . VAL A 1 99 ? 14.514 -7.940 -2.165 1.00 42.81 99 VAL A CA 1
ATOM 738 C C . VAL A 1 99 ? 15.884 -8.325 -2.733 1.00 42.81 99 VAL A C 1
ATOM 740 O O . VAL A 1 99 ? 16.403 -9.369 -2.373 1.00 42.81 99 VAL A O 1
ATOM 743 N N . LEU A 1 100 ? 16.524 -7.459 -3.528 1.00 36.62 100 LEU A N 1
ATOM 744 C CA . LEU A 1 100 ? 17.884 -7.665 -4.035 1.00 36.62 100 LEU A CA 1
ATOM 745 C C . LEU A 1 100 ? 18.943 -7.638 -2.917 1.00 36.62 100 LEU A C 1
ATOM 747 O O . LEU A 1 100 ? 19.864 -8.443 -2.948 1.00 36.62 100 LEU A O 1
ATOM 751 N N . LEU A 1 101 ? 18.790 -6.779 -1.901 1.00 35.16 101 LEU A N 1
ATOM 752 C CA . LEU A 1 101 ? 19.684 -6.729 -0.732 1.00 35.16 101 LEU A CA 1
ATOM 753 C C . LEU A 1 101 ? 19.532 -7.943 0.202 1.00 35.16 101 LEU A C 1
ATOM 755 O O . LEU A 1 101 ? 20.428 -8.226 0.983 1.00 35.16 101 LEU A O 1
ATOM 759 N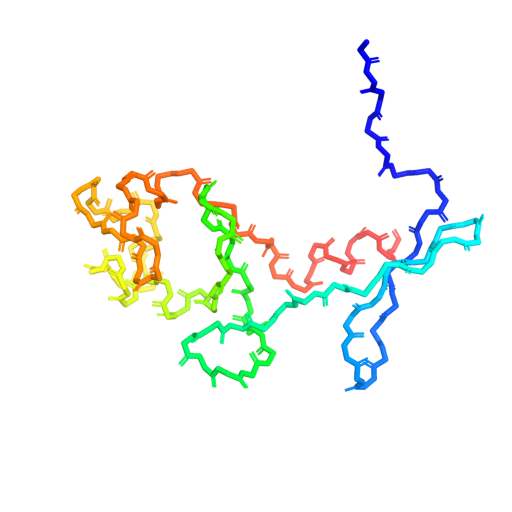 N . LEU A 1 102 ? 18.398 -8.645 0.127 1.00 37.81 102 LEU A N 1
ATOM 760 C CA . LEU A 1 102 ? 18.170 -9.933 0.793 1.00 37.81 102 LEU A CA 1
ATOM 761 C C . LEU A 1 102 ? 18.761 -11.118 0.001 1.00 37.81 102 LEU A C 1
ATOM 763 O O . LEU A 1 102 ? 18.762 -12.239 0.502 1.00 37.81 102 LEU A O 1
ATOM 767 N N . VAL A 1 103 ? 19.227 -10.876 -1.232 1.00 34.34 103 VAL A N 1
ATOM 768 C CA . VAL A 1 103 ? 19.759 -11.871 -2.185 1.00 34.34 103 VAL A CA 1
ATOM 769 C C . VAL A 1 103 ? 21.244 -11.595 -2.521 1.00 34.34 103 VAL A C 1
ATOM 771 O O . VAL A 1 103 ? 21.819 -12.281 -3.363 1.00 34.34 103 VAL A O 1
ATOM 774 N N . MET A 1 104 ? 21.889 -10.632 -1.847 1.00 37.22 104 MET A N 1
ATOM 775 C CA . MET A 1 104 ? 23.344 -10.399 -1.894 1.00 37.22 104 MET A CA 1
ATOM 776 C C . MET A 1 104 ? 24.015 -10.798 -0.584 1.00 37.22 104 M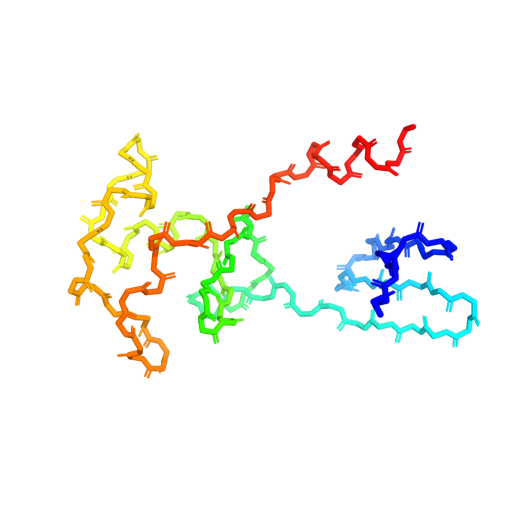ET A C 1
ATOM 778 O O . MET A 1 104 ? 23.448 -10.479 0.483 1.00 37.22 104 MET A O 1
#

Secondary structure (DSSP, 8-state):
-PPPS-SSEEEEE-SSSEEEEETTEEEE---EETTTTEEPSSEEE-TTS-EEEHHHHHHHTT--TTT-GGGS-TT-B-TTT--BS-STT-EE---THHHHHT--